Protein AF-A0A536GMB4-F1 (afdb_monomer_lite)

Structure (mmCIF, N/CA/C/O backbone):
data_AF-A0A536GMB4-F1
#
_entry.id   AF-A0A536GMB4-F1
#
loop_
_atom_site.group_PDB
_atom_site.id
_atom_site.type_symbol
_atom_site.label_atom_id
_atom_site.label_alt_id
_atom_site.label_comp_id
_atom_site.label_asym_id
_atom_site.label_entity_id
_atom_site.label_seq_id
_atom_site.pdbx_PDB_ins_code
_atom_site.Cartn_x
_atom_site.Cartn_y
_atom_site.Cartn_z
_atom_site.occupancy
_atom_site.B_iso_or_equiv
_atom_site.auth_seq_id
_atom_site.auth_comp_id
_atom_site.auth_asym_id
_atom_site.auth_atom_id
_atom_site.pdbx_PDB_model_num
ATOM 1 N N . VAL A 1 1 ? -1.049 3.909 14.491 1.00 52.50 1 VAL A N 1
ATOM 2 C CA . VAL A 1 1 ? -1.510 2.726 15.250 1.00 52.50 1 VAL A CA 1
ATOM 3 C C . VAL A 1 1 ? -2.878 3.076 15.783 1.00 52.50 1 VAL A C 1
ATOM 5 O O . VAL A 1 1 ? -3.003 4.164 16.334 1.00 52.50 1 VAL A O 1
ATOM 8 N N . ASP A 1 2 ? -3.900 2.257 15.536 1.00 60.41 2 ASP A N 1
ATOM 9 C CA . ASP A 1 2 ? -5.158 2.445 16.256 1.00 60.41 2 ASP A CA 1
ATOM 10 C C . ASP A 1 2 ? -4.878 2.111 17.727 1.00 60.41 2 ASP A C 1
ATOM 12 O O . ASP A 1 2 ? -4.655 0.958 18.078 1.00 60.41 2 ASP A O 1
ATOM 16 N N . GLU A 1 3 ? -4.775 3.138 18.572 1.00 68.25 3 GLU A N 1
ATOM 17 C CA . GLU A 1 3 ? -4.480 2.985 20.005 1.00 68.25 3 GLU A CA 1
ATOM 18 C C . GLU A 1 3 ? -5.593 2.232 20.753 1.00 68.25 3 GLU A C 1
ATOM 20 O O . GLU A 1 3 ? -5.427 1.888 21.920 1.00 68.25 3 GLU A O 1
ATOM 25 N N . GLN A 1 4 ? -6.739 2.012 20.103 1.00 68.06 4 GLN A N 1
ATOM 26 C CA . GLN A 1 4 ? -7.909 1.358 20.681 1.00 68.06 4 GLN A CA 1
ATOM 27 C C . GLN A 1 4 ? -8.032 -0.104 20.241 1.00 68.06 4 GLN A C 1
ATOM 29 O O . GLN A 1 4 ? -8.700 -0.873 20.927 1.00 68.06 4 GLN A O 1
ATOM 34 N N . ASP A 1 5 ? -7.396 -0.491 19.130 1.00 72.81 5 ASP A N 1
ATOM 35 C CA . ASP A 1 5 ? -7.447 -1.854 18.604 1.00 72.81 5 ASP A CA 1
ATOM 36 C C . ASP A 1 5 ? -6.135 -2.247 17.905 1.00 72.81 5 ASP A C 1
ATOM 38 O O . ASP A 1 5 ? -5.871 -1.910 16.748 1.00 72.81 5 ASP A O 1
ATOM 42 N N . GLU A 1 6 ? -5.312 -3.026 18.609 1.00 75.25 6 GLU A N 1
ATOM 43 C CA . GLU A 1 6 ? -4.023 -3.508 18.107 1.00 75.25 6 GLU A CA 1
ATOM 44 C C . GLU A 1 6 ? -4.139 -4.515 16.952 1.00 75.25 6 GLU A C 1
ATOM 46 O O . GLU A 1 6 ? -3.129 -4.820 16.303 1.00 75.25 6 GLU A O 1
ATOM 51 N N . THR A 1 7 ? -5.337 -5.038 16.686 1.00 80.19 7 THR A N 1
ATOM 52 C CA . THR A 1 7 ? -5.593 -5.996 15.604 1.00 80.19 7 THR A CA 1
ATOM 53 C C . THR A 1 7 ? -5.911 -5.304 14.276 1.00 80.19 7 THR A C 1
ATOM 55 O O . THR A 1 7 ? -5.781 -5.918 13.215 1.00 80.19 7 THR A O 1
ATOM 58 N N . ARG A 1 8 ? -6.238 -4.002 14.304 1.00 87.44 8 ARG A N 1
ATOM 59 C CA . ARG A 1 8 ? -6.553 -3.195 13.116 1.00 87.44 8 ARG A CA 1
ATOM 60 C C . ARG A 1 8 ? -5.304 -2.505 12.587 1.00 87.44 8 ARG A C 1
ATOM 62 O O . ARG A 1 8 ? -4.920 -1.420 13.029 1.00 87.44 8 ARG A O 1
ATOM 69 N N . LYS A 1 9 ? -4.644 -3.155 11.630 1.00 89.19 9 LYS A N 1
ATOM 70 C CA . LYS A 1 9 ? -3.385 -2.681 11.045 1.00 89.19 9 LYS A CA 1
ATOM 71 C C . LYS A 1 9 ? -3.416 -2.827 9.530 1.00 89.19 9 LYS A C 1
ATOM 73 O O . LYS A 1 9 ? -3.586 -3.926 9.022 1.00 89.19 9 LYS A O 1
ATOM 78 N N . ILE A 1 10 ? -3.187 -1.721 8.828 1.00 92.06 10 ILE A N 1
ATOM 79 C CA . ILE A 1 10 ? -2.897 -1.715 7.392 1.00 92.06 10 ILE A CA 1
ATOM 80 C C . ILE A 1 10 ? -1.394 -1.489 7.222 1.00 92.06 10 ILE A C 1
ATOM 82 O O . ILE A 1 10 ? -0.824 -0.572 7.819 1.00 92.06 10 ILE A O 1
ATOM 86 N N . LEU A 1 11 ? -0.751 -2.354 6.445 1.00 92.75 11 LEU A N 1
ATOM 87 C CA . LEU A 1 11 ? 0.652 -2.243 6.069 1.00 92.75 11 LEU A CA 1
ATOM 88 C C . LEU A 1 11 ? 0.756 -1.362 4.830 1.00 92.75 11 LEU A C 1
ATOM 90 O O . LEU A 1 11 ? -0.017 -1.530 3.894 1.00 92.75 11 LEU A O 1
ATOM 94 N N . ILE A 1 12 ? 1.724 -0.449 4.810 1.00 93.81 12 ILE A N 1
ATOM 95 C CA . ILE A 1 12 ? 1.987 0.404 3.649 1.00 93.81 12 ILE A CA 1
ATOM 96 C C . ILE A 1 12 ? 3.424 0.170 3.206 1.00 93.81 12 ILE A C 1
ATOM 98 O O . ILE A 1 12 ? 4.348 0.302 4.011 1.00 93.81 12 ILE A O 1
ATOM 102 N N . GLU A 1 13 ? 3.619 -0.148 1.930 1.00 91.75 13 GLU A N 1
ATOM 103 C CA . GLU A 1 13 ? 4.946 -0.342 1.356 1.00 91.75 13 GLU A CA 1
ATOM 104 C C . GLU A 1 13 ? 5.177 0.589 0.160 1.00 91.75 13 GLU A C 1
ATOM 106 O O . GLU A 1 13 ? 4.442 0.563 -0.825 1.00 91.75 13 GLU A O 1
ATOM 111 N N . LEU A 1 14 ? 6.235 1.404 0.232 1.00 90.94 14 LEU A N 1
ATOM 112 C CA . LEU A 1 14 ? 6.653 2.284 -0.859 1.00 90.94 14 LEU A CA 1
ATOM 113 C C . LEU A 1 14 ? 7.566 1.524 -1.834 1.00 90.94 14 LEU A C 1
ATOM 115 O O . LEU A 1 14 ? 8.646 1.052 -1.473 1.00 90.94 14 LEU A O 1
ATOM 119 N N . VAL A 1 15 ? 7.149 1.423 -3.091 1.00 87.88 15 VAL A N 1
ATOM 120 C CA . VAL A 1 15 ? 7.852 0.745 -4.181 1.00 87.88 15 VAL A CA 1
ATOM 121 C C . VAL A 1 15 ? 8.406 1.786 -5.150 1.00 87.88 15 VAL A C 1
ATOM 123 O O . VAL A 1 15 ? 7.686 2.339 -5.977 1.00 87.88 15 VAL A O 1
ATOM 126 N N . GLY A 1 16 ? 9.712 2.042 -5.058 1.00 81.31 16 GLY A N 1
ATOM 127 C CA . GLY A 1 16 ? 10.411 3.004 -5.919 1.00 81.31 16 GLY A CA 1
ATOM 128 C C . GLY A 1 16 ? 11.622 2.449 -6.673 1.00 81.31 16 GLY A C 1
ATOM 129 O O . GLY A 1 16 ? 12.368 3.233 -7.248 1.00 81.31 16 GLY A O 1
ATOM 130 N N . PHE A 1 17 ? 11.886 1.136 -6.633 1.00 73.19 17 PHE A N 1
ATOM 131 C CA . PHE A 1 17 ? 13.225 0.624 -6.946 1.00 73.19 17 PHE A CA 1
ATOM 132 C C . PHE A 1 17 ? 13.454 0.116 -8.379 1.00 73.19 17 PHE A C 1
ATOM 134 O O . PHE A 1 17 ? 12.639 -0.579 -8.985 1.00 73.19 17 PHE A O 1
ATOM 141 N N . TRP A 1 18 ? 14.667 0.439 -8.831 1.00 68.31 18 TRP A N 1
ATOM 142 C CA . TRP A 1 18 ? 15.294 0.329 -10.144 1.00 68.31 18 TRP A CA 1
ATOM 143 C C . TRP A 1 18 ? 16.070 -0.993 -10.2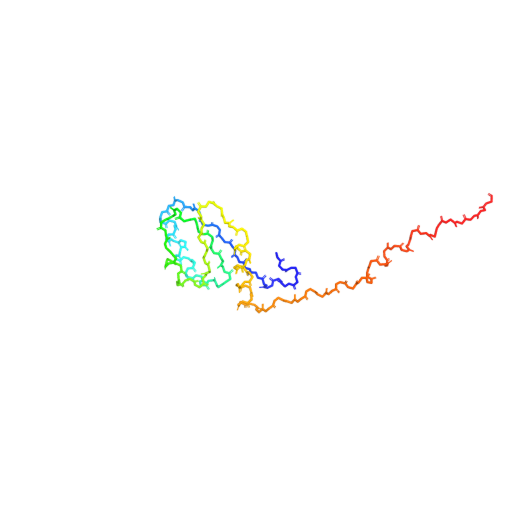92 1.00 68.31 18 TRP A C 1
ATOM 145 O O . TRP A 1 18 ? 17.295 -1.022 -10.349 1.00 68.31 18 TRP A O 1
ATOM 155 N N . HIS A 1 19 ? 15.353 -2.114 -10.394 1.00 78.88 19 HIS A N 1
ATOM 156 C CA . HIS A 1 19 ? 15.803 -3.250 -11.211 1.00 78.88 19 HIS A CA 1
ATOM 157 C C . HIS A 1 19 ? 14.598 -4.140 -11.562 1.00 78.88 19 HIS A C 1
ATOM 159 O O . HIS A 1 19 ? 13.889 -4.569 -10.645 1.00 78.88 19 HIS A O 1
ATOM 165 N N . PRO A 1 20 ? 14.354 -4.466 -12.845 1.00 77.81 20 PRO A N 1
ATOM 166 C CA . PRO A 1 20 ? 13.159 -5.209 -13.262 1.00 77.81 20 PRO A CA 1
ATOM 167 C C . PRO A 1 20 ? 13.040 -6.591 -12.597 1.00 77.81 20 PRO A C 1
ATOM 169 O O . PRO A 1 20 ? 11.948 -7.008 -12.214 1.00 77.81 20 PRO A O 1
ATOM 172 N N . ASP A 1 21 ? 14.159 -7.284 -12.376 1.00 82.81 21 ASP A N 1
ATOM 173 C CA . ASP A 1 21 ? 14.139 -8.607 -11.734 1.00 82.81 21 ASP A CA 1
ATOM 174 C C . ASP A 1 21 ? 13.790 -8.563 -10.241 1.00 82.81 21 ASP A C 1
ATOM 176 O O . ASP A 1 21 ? 13.134 -9.473 -9.734 1.00 82.81 21 ASP A O 1
ATOM 180 N N . TYR A 1 22 ? 14.195 -7.505 -9.530 1.00 84.56 22 TYR A N 1
ATOM 181 C CA . TYR A 1 22 ? 13.829 -7.325 -8.121 1.00 84.56 22 TYR A CA 1
ATOM 182 C C . TYR A 1 22 ? 12.318 -7.151 -7.984 1.00 84.56 22 TYR A C 1
ATOM 184 O O . TYR A 1 22 ? 11.669 -7.762 -7.135 1.00 84.56 22 TYR A O 1
ATOM 192 N N . LEU A 1 23 ? 11.764 -6.338 -8.871 1.00 82.69 23 LEU A N 1
ATOM 193 C CA . LEU A 1 23 ? 10.358 -6.011 -8.900 1.00 82.69 23 LEU A CA 1
ATOM 194 C C . LEU A 1 23 ? 9.484 -7.227 -9.217 1.00 82.69 23 LEU A C 1
ATOM 196 O O . LEU A 1 23 ? 8.510 -7.464 -8.508 1.00 82.69 23 LEU A O 1
ATOM 200 N N . ARG A 1 24 ? 9.881 -8.048 -10.201 1.00 83.31 24 ARG A N 1
ATOM 201 C CA . ARG A 1 24 ? 9.212 -9.325 -10.500 1.00 83.31 24 ARG A CA 1
ATOM 202 C C . ARG A 1 24 ? 9.161 -10.229 -9.266 1.00 83.31 24 ARG A C 1
ATOM 204 O O . ARG A 1 24 ? 8.086 -10.665 -8.869 1.00 83.31 24 ARG A O 1
ATOM 211 N N . ARG A 1 25 ? 10.305 -10.430 -8.603 1.00 88.62 25 ARG A N 1
ATOM 212 C CA . ARG A 1 25 ? 10.391 -11.247 -7.378 1.00 88.62 25 ARG A CA 1
ATOM 213 C C . ARG A 1 25 ? 9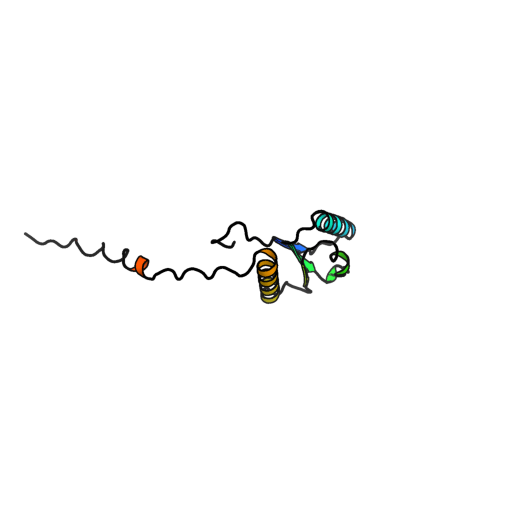.548 -10.681 -6.237 1.00 88.62 25 ARG A C 1
ATOM 215 O O . ARG A 1 25 ? 9.018 -11.435 -5.426 1.00 88.62 25 ARG A O 1
ATOM 222 N N . LYS A 1 26 ? 9.443 -9.355 -6.135 1.00 87.88 26 LYS A N 1
ATOM 223 C CA . LYS A 1 26 ? 8.591 -8.699 -5.139 1.00 87.88 26 LYS A CA 1
ATOM 224 C C . LYS A 1 26 ? 7.112 -8.937 -5.432 1.00 87.88 26 LYS A C 1
ATOM 226 O O . LYS A 1 26 ? 6.394 -9.335 -4.524 1.00 87.88 26 LYS A O 1
ATOM 231 N N . ILE A 1 27 ? 6.685 -8.773 -6.683 1.00 86.31 27 ILE A N 1
ATOM 232 C CA . ILE A 1 27 ? 5.313 -9.063 -7.121 1.00 86.31 27 ILE A CA 1
ATOM 233 C C . ILE A 1 27 ? 4.949 -10.521 -6.820 1.00 86.31 27 ILE A C 1
ATOM 235 O O . ILE A 1 27 ? 3.902 -10.777 -6.235 1.00 86.31 27 ILE A O 1
ATOM 239 N N . GLU A 1 28 ? 5.832 -11.470 -7.138 1.00 88.38 28 GLU A N 1
ATOM 240 C CA . GLU A 1 28 ? 5.633 -12.893 -6.828 1.00 88.38 28 GLU A CA 1
ATOM 241 C C . GLU A 1 28 ? 5.419 -13.131 -5.328 1.00 88.38 28 GLU A C 1
ATOM 243 O O . GLU A 1 28 ? 4.502 -13.852 -4.942 1.00 88.38 28 GLU A O 1
ATOM 248 N N . LYS A 1 29 ? 6.215 -12.484 -4.468 1.00 89.06 29 LYS A N 1
ATOM 249 C CA . LYS A 1 29 ? 6.060 -12.586 -3.009 1.00 89.06 29 LYS A CA 1
ATOM 250 C C . LYS A 1 29 ? 4.754 -11.979 -2.514 1.00 89.06 29 LYS A C 1
ATOM 252 O O . LYS A 1 29 ? 4.104 -12.580 -1.666 1.00 89.06 29 LYS A O 1
ATOM 257 N N . VAL A 1 30 ? 4.373 -10.811 -3.028 1.00 87.88 30 VAL A N 1
ATOM 258 C CA . VAL A 1 30 ? 3.117 -10.147 -2.649 1.00 87.88 30 VAL A CA 1
ATOM 259 C C . VAL A 1 30 ? 1.921 -11.004 -3.069 1.00 87.88 30 VAL A C 1
ATOM 261 O O . VAL A 1 30 ? 1.034 -11.248 -2.253 1.00 87.88 30 VAL A O 1
ATOM 264 N N . ARG A 1 31 ? 1.943 -11.561 -4.287 1.00 87.81 31 ARG A N 1
ATOM 265 C CA . ARG A 1 31 ? 0.923 -12.509 -4.761 1.00 87.81 31 ARG A CA 1
ATOM 266 C C . ARG A 1 31 ? 0.851 -13.760 -3.889 1.00 87.81 31 ARG A C 1
ATOM 268 O O . ARG A 1 31 ? -0.230 -14.130 -3.450 1.00 87.81 31 ARG A O 1
ATOM 275 N N . ALA A 1 32 ? 1.994 -14.376 -3.586 1.00 87.88 32 ALA A N 1
ATOM 276 C CA . ALA A 1 32 ? 2.047 -15.564 -2.737 1.00 87.88 32 ALA A CA 1
ATOM 277 C C . ALA A 1 32 ? 1.566 -15.297 -1.300 1.00 87.88 32 ALA A C 1
ATOM 279 O O . ALA A 1 32 ? 0.986 -16.181 -0.674 1.00 87.88 32 ALA A O 1
ATOM 280 N N . ALA A 1 33 ? 1.791 -14.089 -0.775 1.00 88.12 33 ALA A N 1
ATOM 281 C CA . ALA A 1 33 ? 1.335 -13.700 0.555 1.00 88.12 33 ALA A CA 1
ATOM 282 C C . ALA A 1 33 ? -0.180 -13.437 0.623 1.00 88.12 33 ALA A C 1
ATOM 284 O O . ALA A 1 33 ? -0.749 -13.542 1.708 1.00 88.12 33 ALA A O 1
ATOM 285 N N . ASN A 1 34 ? -0.817 -13.083 -0.504 1.00 86.19 34 ASN A N 1
ATOM 286 C CA . ASN A 1 34 ? -2.244 -12.750 -0.615 1.00 86.19 34 ASN A CA 1
ATOM 287 C C . ASN A 1 34 ? -2.737 -11.835 0.528 1.00 86.19 34 ASN A C 1
ATOM 289 O O . ASN A 1 34 ? -3.742 -12.087 1.206 1.00 86.19 34 ASN A O 1
ATOM 293 N N . CYS A 1 35 ? -1.940 -10.807 0.821 1.00 87.12 35 CYS A N 1
ATOM 294 C CA . CYS A 1 35 ? -2.097 -10.002 2.020 1.00 87.12 35 CYS A CA 1
ATOM 295 C C . CYS A 1 35 ? -3.133 -8.898 1.793 1.00 87.12 35 CYS A C 1
ATOM 297 O O . CYS A 1 35 ? -2.831 -7.840 1.254 1.00 87.12 35 CYS A O 1
ATOM 299 N N . ARG A 1 36 ? -4.366 -9.127 2.250 1.00 88.62 36 ARG A N 1
ATOM 300 C CA . ARG A 1 36 ? -5.475 -8.178 2.035 1.00 88.62 36 ARG A CA 1
ATOM 301 C C . ARG A 1 36 ? -5.321 -6.835 2.755 1.00 88.62 36 ARG A C 1
ATOM 303 O O . ARG A 1 36 ? -5.935 -5.860 2.351 1.00 88.62 36 ARG A O 1
ATOM 310 N N . HIS A 1 37 ? -4.522 -6.784 3.819 1.00 91.38 37 HIS A N 1
ATOM 311 C CA . HIS A 1 37 ? -4.270 -5.576 4.612 1.00 91.38 37 HIS A CA 1
ATOM 312 C C . HIS A 1 37 ? -2.969 -4.863 4.197 1.00 91.38 37 HIS A C 1
ATOM 314 O O . HIS A 1 37 ? -2.351 -4.187 5.019 1.00 91.38 37 HIS A O 1
ATOM 320 N N . LEU A 1 38 ? -2.535 -5.033 2.943 1.00 93.19 38 LEU A N 1
ATOM 321 C CA . LEU A 1 38 ? -1.348 -4.401 2.369 1.00 93.19 38 LEU A CA 1
ATOM 322 C C . LEU A 1 38 ? -1.740 -3.375 1.297 1.0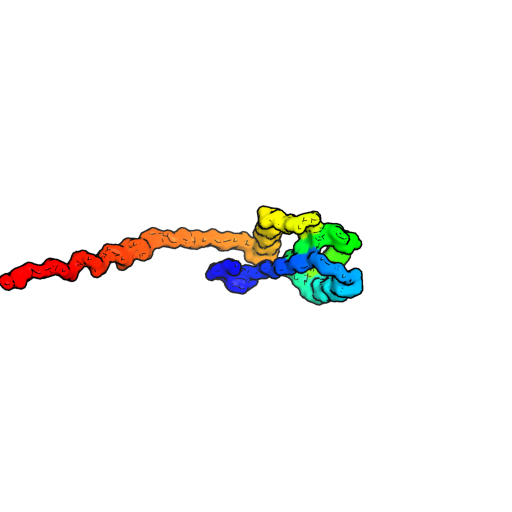0 93.19 38 LEU A C 1
ATOM 324 O O . LEU A 1 38 ? -2.445 -3.704 0.345 1.00 93.19 38 LEU A O 1
ATOM 328 N N . LEU A 1 39 ? -1.237 -2.152 1.456 1.00 94.06 39 LEU A N 1
ATOM 329 C CA . LEU A 1 39 ? -1.306 -1.060 0.492 1.00 94.06 39 LEU A CA 1
ATOM 330 C C . LEU A 1 39 ? 0.077 -0.833 -0.128 1.00 94.06 39 LEU A C 1
ATOM 332 O O . LEU A 1 39 ? 1.051 -0.534 0.570 1.00 94.06 39 LEU A O 1
ATOM 336 N N . LEU A 1 40 ? 0.164 -0.947 -1.448 1.00 92.50 40 LEU A N 1
ATOM 337 C CA . LEU A 1 40 ? 1.380 -0.703 -2.212 1.00 92.50 40 LEU A CA 1
ATOM 338 C C . LEU A 1 40 ? 1.345 0.693 -2.832 1.00 92.50 40 LEU A C 1
ATOM 340 O O . LEU A 1 40 ? 0.456 1.019 -3.610 1.00 92.50 40 LEU A O 1
ATOM 344 N N . LEU A 1 41 ? 2.359 1.503 -2.543 1.00 93.62 41 LEU A N 1
ATOM 345 C CA . LEU A 1 41 ? 2.562 2.794 -3.191 1.00 93.62 41 LEU A CA 1
ATOM 346 C C . LEU A 1 41 ? 3.611 2.623 -4.282 1.00 93.62 41 LEU A C 1
ATOM 348 O O . LEU A 1 41 ? 4.790 2.466 -3.971 1.00 93.62 41 LEU A O 1
ATOM 352 N N . VAL A 1 42 ? 3.213 2.651 -5.549 1.00 90.25 42 VAL A N 1
ATOM 353 C CA . VAL A 1 42 ? 4.092 2.326 -6.679 1.00 90.25 42 VAL A CA 1
ATOM 354 C C . VAL A 1 42 ? 4.460 3.577 -7.465 1.00 90.25 42 VAL A C 1
ATOM 356 O O . VAL A 1 42 ? 3.606 4.324 -7.937 1.00 90.25 42 VAL A O 1
ATOM 359 N N . TYR A 1 43 ? 5.759 3.801 -7.648 1.00 90.12 43 TYR A N 1
ATOM 360 C CA . TYR A 1 43 ? 6.236 4.876 -8.508 1.00 90.12 43 TYR A CA 1
ATOM 361 C C . TYR A 1 43 ? 5.892 4.589 -9.978 1.00 90.12 43 TYR A C 1
ATOM 363 O O . TYR A 1 43 ? 6.341 3.593 -10.550 1.00 90.12 43 TYR A O 1
ATOM 371 N N . GLN A 1 44 ? 5.137 5.483 -10.620 1.00 85.94 44 GLN A N 1
ATOM 372 C CA . GLN A 1 44 ? 4.637 5.297 -11.989 1.00 85.94 44 GLN A CA 1
ATOM 373 C C . GLN A 1 44 ? 5.761 5.222 -13.038 1.00 85.94 44 GLN A C 1
ATOM 375 O O . GLN A 1 44 ? 5.599 4.599 -14.088 1.00 85.94 44 GLN A O 1
ATOM 380 N N . GLY A 1 45 ? 6.942 5.775 -12.743 1.00 83.38 45 GLY A N 1
ATOM 381 C CA . GLY A 1 45 ? 8.109 5.666 -13.623 1.00 83.38 45 GLY A CA 1
ATOM 382 C C . GLY A 1 45 ? 8.657 4.240 -13.791 1.00 83.38 45 GLY A C 1
ATOM 383 O O . GLY A 1 45 ? 9.540 4.033 -14.618 1.00 83.38 45 GLY A O 1
ATOM 384 N N . LEU A 1 46 ? 8.139 3.245 -13.057 1.00 77.88 46 LEU A N 1
ATOM 385 C CA . LEU A 1 46 ? 8.617 1.858 -13.101 1.00 77.88 46 LEU A CA 1
ATOM 386 C C . LEU A 1 46 ? 8.118 1.026 -14.302 1.00 77.88 46 LEU A C 1
ATOM 388 O O . LEU A 1 46 ? 8.488 -0.141 -14.403 1.00 77.88 46 LEU A O 1
ATOM 392 N N . LYS A 1 47 ? 7.333 1.588 -15.236 1.00 75.25 47 LYS A N 1
ATOM 393 C CA . LYS A 1 47 ? 6.747 0.857 -16.389 1.00 75.25 47 LYS A CA 1
ATOM 394 C C . LYS A 1 47 ? 6.027 -0.445 -15.980 1.00 75.25 47 LYS A C 1
ATOM 396 O O . LYS A 1 47 ? 6.141 -1.466 -16.655 1.00 75.25 47 LYS A O 1
ATOM 401 N N . ILE A 1 48 ? 5.296 -0.403 -14.868 1.00 78.69 48 ILE A N 1
ATOM 402 C CA . ILE A 1 48 ? 4.462 -1.506 -14.368 1.00 78.69 48 ILE A CA 1
ATOM 403 C C . ILE A 1 48 ? 3.012 -1.068 -14.440 1.00 78.69 48 ILE A C 1
ATOM 405 O O . ILE A 1 48 ? 2.712 0.085 -14.135 1.00 78.69 48 ILE A O 1
ATOM 409 N N . THR A 1 49 ? 2.131 -1.991 -14.796 1.00 79.00 49 THR A N 1
ATOM 410 C CA . THR A 1 49 ? 0.684 -1.786 -14.772 1.00 79.00 49 THR A CA 1
ATOM 411 C C . THR A 1 49 ? 0.062 -2.349 -13.495 1.00 79.00 49 THR A C 1
ATOM 413 O O . THR A 1 49 ? 0.633 -3.222 -12.838 1.00 79.00 49 THR A O 1
ATOM 416 N N . GLU A 1 50 ? -1.134 -1.868 -13.156 1.00 78.25 50 GLU A N 1
ATOM 417 C CA . GLU A 1 50 ? -1.966 -2.419 -12.074 1.00 78.25 50 GLU A CA 1
ATOM 418 C C . GLU A 1 50 ? -2.194 -3.927 -12.218 1.00 78.25 50 GLU A C 1
ATOM 420 O O . GLU A 1 50 ? -2.161 -4.638 -11.216 1.00 78.25 50 GLU A O 1
ATOM 425 N N . ASP A 1 51 ? -2.288 -4.431 -13.455 1.00 81.56 51 ASP A N 1
ATOM 426 C CA . ASP A 1 51 ? -2.449 -5.860 -13.775 1.00 81.56 51 ASP A CA 1
ATOM 427 C C . ASP A 1 51 ? -1.364 -6.751 -13.157 1.00 81.56 51 ASP A C 1
ATOM 429 O O . ASP A 1 51 ? -1.566 -7.936 -12.881 1.00 81.56 51 ASP A O 1
ATOM 433 N N . ALA A 1 52 ? -0.180 -6.191 -12.898 1.00 78.75 52 ALA A N 1
ATOM 434 C CA . ALA A 1 52 ? 0.879 -6.919 -12.220 1.00 78.75 52 ALA A CA 1
ATOM 435 C C . ALA A 1 52 ? 0.507 -7.276 -10.766 1.00 78.75 52 ALA A C 1
ATOM 437 O O . ALA A 1 52 ? 1.071 -8.217 -10.205 1.00 78.75 52 ALA A O 1
ATOM 438 N N . PHE A 1 53 ? -0.456 -6.590 -10.160 1.00 82.12 53 PHE A N 1
ATOM 439 C CA . PHE A 1 53 ? -0.836 -6.751 -8.760 1.00 82.12 53 PHE A CA 1
ATOM 440 C C . PHE A 1 53 ? -2.264 -7.271 -8.557 1.00 82.12 53 PHE A C 1
ATOM 442 O O . PHE A 1 53 ? -2.596 -7.630 -7.428 1.00 82.12 53 PHE A O 1
ATOM 449 N N . SER A 1 54 ? -3.078 -7.396 -9.608 1.00 78.00 54 SER A N 1
ATOM 450 C CA . SER A 1 54 ? -4.495 -7.792 -9.514 1.00 78.00 54 SER A CA 1
ATOM 451 C C . SER A 1 54 ? -4.735 -9.108 -8.765 1.00 78.00 54 SER A C 1
ATOM 453 O O . SER A 1 54 ? -5.688 -9.215 -7.999 1.00 78.00 54 SER A O 1
ATOM 455 N N . ASP A 1 55 ? -3.832 -10.083 -8.900 1.00 79.69 55 ASP A N 1
ATOM 456 C CA . ASP A 1 55 ? -3.959 -11.397 -8.247 1.00 79.69 55 ASP A CA 1
ATOM 457 C C . ASP A 1 55 ? -3.474 -11.424 -6.786 1.00 79.69 55 ASP A C 1
ATOM 459 O O . ASP A 1 55 ? -3.499 -12.466 -6.136 1.00 79.69 55 ASP A O 1
ATOM 463 N N . SER A 1 56 ? -2.966 -10.306 -6.259 1.00 79.38 56 SER A N 1
ATOM 464 C CA . SER A 1 56 ? -2.322 -10.271 -4.938 1.00 79.38 56 SER A CA 1
ATOM 465 C C . SER A 1 56 ? -3.258 -9.975 -3.769 1.00 79.38 56 SER A C 1
ATOM 467 O O . SER A 1 56 ? -2.826 -10.017 -2.614 1.00 79.38 56 SER A O 1
ATOM 469 N N . GLY A 1 57 ? -4.511 -9.606 -4.054 1.00 79.62 57 GLY A N 1
ATOM 470 C CA . GLY A 1 57 ? -5.468 -9.155 -3.041 1.00 79.62 57 GLY A CA 1
ATOM 471 C C . GLY A 1 57 ? -5.055 -7.874 -2.300 1.00 79.62 57 GLY A C 1
ATOM 472 O O . GLY A 1 57 ? -5.751 -7.483 -1.364 1.00 79.62 57 GLY A O 1
ATOM 473 N N . SER A 1 58 ? -3.941 -7.248 -2.697 1.00 86.56 58 SER A N 1
ATOM 474 C CA . SER A 1 58 ? -3.400 -6.012 -2.128 1.00 86.56 58 SER A CA 1
ATOM 475 C C . SER A 1 58 ? -3.914 -4.809 -2.914 1.00 86.56 58 SER A C 1
ATOM 477 O O . SER A 1 58 ? -4.140 -4.901 -4.120 1.00 86.56 58 SER A O 1
ATOM 479 N N . GLU A 1 59 ? -4.079 -3.680 -2.235 1.00 90.56 59 GLU A N 1
ATOM 480 C CA . GLU A 1 59 ? -4.487 -2.421 -2.861 1.00 90.56 59 GLU A CA 1
ATOM 481 C C . GLU A 1 59 ? -3.245 -1.698 -3.405 1.00 90.56 59 GLU A C 1
ATOM 483 O O . GLU A 1 59 ? -2.164 -1.794 -2.812 1.00 90.56 59 GLU A O 1
ATOM 488 N N . VAL A 1 60 ? -3.367 -0.977 -4.521 1.00 91.19 6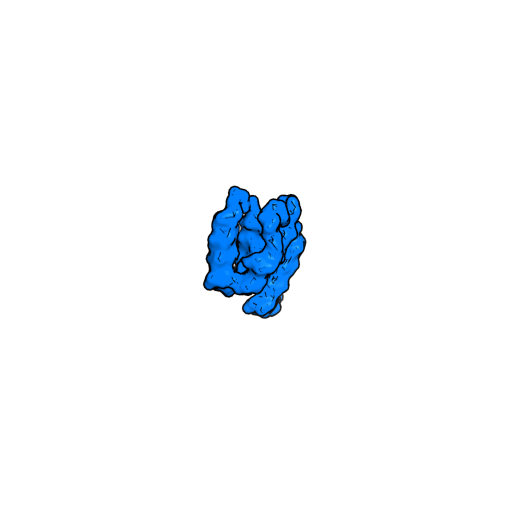0 VAL A N 1
ATOM 489 C CA . VAL A 1 60 ? -2.228 -0.300 -5.159 1.00 91.19 60 VAL A CA 1
ATOM 490 C C . VAL A 1 60 ? -2.587 1.135 -5.511 1.00 91.19 60 VAL A C 1
ATOM 492 O O . VAL A 1 60 ? -3.615 1.382 -6.124 1.00 91.19 60 VAL A O 1
ATOM 495 N N . ILE A 1 61 ? -1.705 2.071 -5.164 1.00 92.06 61 ILE A N 1
ATOM 496 C CA . ILE A 1 61 ? -1.784 3.476 -5.568 1.00 92.06 61 ILE A CA 1
ATOM 497 C C . ILE A 1 61 ? -0.525 3.819 -6.358 1.00 92.06 61 ILE A C 1
ATOM 499 O O . ILE A 1 61 ? 0.598 3.651 -5.868 1.00 92.06 61 ILE A O 1
ATOM 503 N N . PHE A 1 62 ? -0.705 4.345 -7.566 1.00 90.94 62 PHE A N 1
ATOM 504 C CA . PHE A 1 62 ? 0.392 4.819 -8.402 1.00 90.94 62 PHE A CA 1
ATOM 505 C C . PHE A 1 62 ? 0.653 6.306 -8.178 1.00 90.94 62 PHE A C 1
ATOM 507 O O . PHE A 1 62 ? -0.267 7.115 -8.152 1.00 90.94 62 PHE A O 1
ATOM 514 N N . PHE A 1 63 ? 1.924 6.694 -8.057 1.00 91.06 63 PHE A N 1
ATOM 515 C CA . PHE A 1 63 ? 2.302 8.098 -7.880 1.00 91.06 63 PHE A CA 1
ATOM 516 C C . PHE A 1 63 ? 3.451 8.519 -8.802 1.00 91.06 63 PHE A C 1
ATOM 518 O O . PHE A 1 63 ? 4.377 7.755 -9.074 1.00 91.06 63 PHE A O 1
ATOM 525 N N . GLN A 1 64 ? 3.417 9.776 -9.259 1.00 88.06 64 GLN A N 1
ATOM 526 C CA . GLN A 1 64 ? 4.404 10.329 -10.203 1.00 88.06 64 GLN A CA 1
ATOM 527 C C . GLN A 1 64 ? 5.578 11.065 -9.556 1.00 88.06 64 GLN A C 1
ATOM 529 O O . GLN A 1 64 ? 6.635 11.180 -10.165 1.00 88.06 64 GLN A O 1
ATOM 534 N N . GLN A 1 65 ? 5.405 11.620 -8.357 1.00 86.44 65 GLN A N 1
ATOM 535 C CA . GLN A 1 65 ? 6.470 12.345 -7.652 1.00 86.44 65 GLN A CA 1
ATOM 536 C C . GLN A 1 65 ? 6.489 11.969 -6.178 1.00 86.44 65 GLN A C 1
ATOM 538 O O . GLN A 1 65 ? 7.464 11.412 -5.683 1.00 86.44 65 GLN A O 1
ATOM 543 N N . LYS A 1 66 ? 5.387 12.245 -5.480 1.00 89.56 66 LYS A N 1
ATOM 544 C CA . LYS A 1 66 ? 5.178 11.873 -4.084 1.00 89.56 66 LYS A CA 1
ATOM 545 C C . LYS A 1 66 ? 3.763 11.320 -3.925 1.00 89.56 66 LYS A C 1
ATOM 547 O O . LYS A 1 66 ? 2.866 11.839 -4.591 1.00 89.56 66 LYS A O 1
ATOM 552 N N . PRO A 1 67 ? 3.554 10.319 -3.057 1.00 90.44 67 PRO A N 1
ATOM 553 C CA . PRO A 1 67 ? 2.213 9.896 -2.684 1.00 90.44 67 PRO A CA 1
ATOM 554 C C . PRO A 1 67 ? 1.440 11.068 -2.077 1.00 90.44 67 PRO A C 1
ATOM 556 O O . PRO A 1 67 ? 1.963 11.788 -1.218 1.00 90.44 67 PRO A O 1
ATOM 559 N N . VAL A 1 68 ? 0.199 11.267 -2.516 1.00 92.75 68 VAL A N 1
ATOM 560 C CA . VAL A 1 68 ? -0.680 12.285 -1.943 1.00 92.75 68 VAL A CA 1
ATOM 561 C C . VAL A 1 68 ? -1.252 11.728 -0.648 1.00 92.75 68 VAL A C 1
ATOM 563 O O . VAL A 1 68 ? -2.036 10.788 -0.665 1.00 92.75 68 VAL A O 1
ATOM 566 N N . LEU A 1 69 ? -0.873 12.310 0.494 1.00 91.94 69 LEU A N 1
ATOM 567 C CA . LEU A 1 69 ? -1.280 11.786 1.804 1.00 91.94 69 LEU A CA 1
ATOM 568 C C . LEU A 1 69 ? -2.800 11.638 1.931 1.00 91.94 69 LEU A C 1
ATOM 570 O O . LEU A 1 69 ? -3.260 10.664 2.506 1.00 91.94 69 LEU A O 1
ATOM 574 N N . LYS A 1 70 ? -3.570 12.582 1.381 1.00 92.81 70 LYS A N 1
ATOM 575 C CA . LYS A 1 70 ? -5.034 12.523 1.397 1.00 92.81 70 LYS A CA 1
ATOM 576 C C . LYS A 1 70 ? -5.561 11.236 0.747 1.00 92.81 70 LYS A C 1
ATOM 578 O O . LYS A 1 70 ? -6.329 10.527 1.377 1.00 92.81 70 LYS A O 1
ATOM 583 N N . GLU A 1 71 ? -5.091 10.925 -0.455 1.00 93.06 71 GLU A N 1
ATOM 584 C CA . GLU A 1 71 ? -5.480 9.733 -1.220 1.00 93.06 71 GLU A CA 1
ATOM 585 C C . GLU A 1 71 ? -5.059 8.442 -0.505 1.00 93.06 71 GLU A C 1
ATOM 587 O O . GLU A 1 71 ? -5.832 7.494 -0.392 1.00 93.06 71 GLU A O 1
ATOM 592 N N . VAL A 1 72 ? -3.849 8.437 0.065 1.00 93.75 72 VAL A N 1
ATOM 593 C CA . VAL A 1 72 ? -3.364 7.315 0.879 1.00 93.75 72 VAL A CA 1
ATOM 594 C C . VAL A 1 72 ? -4.260 7.100 2.097 1.00 93.75 72 VAL A C 1
ATOM 596 O O . VAL A 1 72 ? -4.609 5.965 2.401 1.00 93.75 72 VAL A O 1
ATOM 599 N N . MET A 1 73 ? -4.638 8.171 2.796 1.00 93.38 73 MET A N 1
ATOM 600 C CA . MET A 1 73 ? -5.489 8.081 3.981 1.00 93.38 73 MET A CA 1
ATOM 601 C C . MET A 1 73 ? -6.904 7.615 3.639 1.00 93.38 73 MET A C 1
ATOM 603 O O . MET A 1 73 ? -7.403 6.730 4.324 1.00 93.38 73 MET A O 1
ATOM 607 N N . GLU A 1 74 ? -7.514 8.155 2.581 1.00 93.62 74 GLU A N 1
ATOM 608 C CA . GLU A 1 74 ? -8.833 7.721 2.096 1.00 93.62 74 GLU A CA 1
ATOM 609 C C . GLU A 1 74 ? -8.819 6.219 1.776 1.00 93.62 74 GLU A C 1
ATOM 611 O O . GLU A 1 74 ? -9.624 5.462 2.313 1.00 93.62 74 GLU A O 1
ATOM 616 N N . THR A 1 75 ? -7.810 5.758 1.035 1.00 93.69 75 THR A N 1
ATOM 617 C CA . THR A 1 75 ? -7.660 4.335 0.694 1.00 93.69 75 THR A CA 1
ATOM 618 C C . THR A 1 75 ? -7.470 3.460 1.936 1.00 93.69 75 THR A C 1
ATOM 620 O O . THR A 1 75 ? -8.076 2.400 2.068 1.00 93.69 75 THR A O 1
ATOM 623 N N . VAL A 1 76 ? -6.646 3.896 2.895 1.00 92.75 76 VAL A N 1
ATOM 624 C CA . VAL A 1 76 ? -6.440 3.165 4.157 1.00 92.75 76 VAL A CA 1
ATOM 625 C C . VAL A 1 76 ? -7.735 3.065 4.963 1.00 92.75 76 VAL A C 1
ATOM 627 O O . VAL A 1 76 ? -7.991 2.021 5.566 1.00 92.75 76 VAL A O 1
ATOM 630 N N . GLU A 1 77 ? -8.540 4.126 5.001 1.00 90.69 77 GLU A N 1
ATOM 631 C CA . GLU A 1 77 ? -9.830 4.134 5.693 1.00 90.69 77 GLU A CA 1
ATOM 632 C C . GLU A 1 77 ? -10.821 3.166 5.036 1.00 90.69 77 GLU A C 1
ATOM 634 O O . GLU A 1 77 ? -11.399 2.332 5.738 1.00 90.69 77 GLU A O 1
ATOM 639 N N . GLU A 1 78 ? -10.934 3.188 3.707 1.00 91.75 78 GLU A N 1
ATOM 640 C CA . GLU A 1 78 ? -11.769 2.255 2.939 1.00 91.75 78 GLU A CA 1
ATOM 641 C C . GLU A 1 78 ? -11.333 0.795 3.139 1.00 91.75 78 GLU A C 1
ATOM 643 O O . GLU A 1 78 ? -12.154 -0.087 3.417 1.00 91.75 78 GLU A O 1
ATOM 648 N N . MET A 1 79 ? -10.024 0.525 3.081 1.00 92.38 79 MET A N 1
ATOM 649 C CA . MET A 1 79 ? -9.464 -0.796 3.373 1.00 92.38 79 MET A CA 1
ATOM 650 C C . MET A 1 79 ? -9.791 -1.243 4.800 1.00 92.38 79 MET A C 1
ATOM 652 O O . MET A 1 79 ? -10.181 -2.391 5.026 1.00 92.38 79 MET A O 1
ATOM 656 N N . ALA A 1 80 ? -9.632 -0.352 5.780 1.00 90.50 80 ALA A N 1
ATOM 657 C CA . ALA A 1 80 ? -9.884 -0.668 7.178 1.00 90.50 80 ALA A CA 1
ATOM 658 C C . ALA A 1 80 ? -11.369 -0.947 7.450 1.00 90.50 80 ALA A C 1
ATOM 660 O O . ALA A 1 80 ? -11.682 -1.834 8.252 1.00 90.50 80 ALA A O 1
ATOM 661 N N . GLU A 1 81 ? -12.273 -0.228 6.782 1.00 90.25 81 GLU A N 1
ATOM 662 C CA . GLU A 1 81 ? -13.711 -0.476 6.851 1.00 90.25 81 GLU A CA 1
ATOM 663 C C . GLU A 1 81 ? -14.081 -1.815 6.207 1.00 90.25 81 GLU A C 1
ATOM 665 O O . GLU A 1 81 ? -14.783 -2.623 6.816 1.00 90.25 81 GLU A O 1
ATOM 670 N N . ARG A 1 82 ? -13.526 -2.115 5.028 1.00 91.06 82 ARG A N 1
ATOM 671 C CA . ARG A 1 82 ? -13.754 -3.378 4.314 1.00 91.06 82 ARG A CA 1
ATOM 672 C C . ARG A 1 82 ? -13.257 -4.605 5.081 1.00 91.06 82 ARG A C 1
ATOM 674 O O . ARG A 1 82 ? -13.902 -5.651 5.047 1.00 91.06 82 ARG A O 1
ATOM 681 N N . LEU A 1 83 ? -12.104 -4.506 5.742 1.00 90.44 83 LEU A N 1
ATOM 682 C CA . LEU A 1 83 ? -11.459 -5.648 6.402 1.00 90.44 83 LEU A CA 1
ATOM 683 C C . LEU A 1 83 ? -11.895 -5.846 7.850 1.00 90.44 83 LEU A C 1
ATOM 685 O O . LEU A 1 83 ? -11.958 -6.982 8.315 1.00 90.44 83 LEU A O 1
ATOM 689 N N . TYR A 1 84 ? -12.167 -4.755 8.563 1.00 89.38 84 TYR A N 1
ATOM 690 C CA . TYR A 1 84 ? -12.395 -4.787 10.006 1.00 89.38 84 TYR A CA 1
ATOM 691 C C . TYR A 1 84 ? -13.721 -4.135 10.430 1.00 89.38 84 TYR A C 1
ATOM 693 O O . TYR A 1 84 ? -14.014 -4.087 11.622 1.00 89.38 84 TYR A O 1
ATOM 701 N N . GLY A 1 85 ? -14.519 -3.622 9.491 1.00 86.50 85 GLY A N 1
ATOM 702 C CA . GLY A 1 85 ? -15.794 -2.962 9.769 1.00 86.50 85 GLY A CA 1
ATOM 703 C C . GLY A 1 85 ? -15.668 -1.483 10.166 1.00 86.50 85 GLY A C 1
ATOM 704 O O . GLY A 1 85 ? -14.577 -0.908 10.163 1.00 86.50 85 GLY A O 1
ATOM 705 N N . PRO A 1 86 ? -16.780 -0.821 10.516 1.00 84.06 86 PRO A N 1
ATOM 706 C CA . PRO A 1 86 ? -16.784 0.604 10.826 1.00 84.06 86 PRO A CA 1
ATOM 707 C C . PRO A 1 86 ? -15.928 0.916 12.056 1.00 84.06 86 PRO A C 1
ATOM 709 O O . PRO A 1 86 ? -15.892 0.164 13.033 1.00 84.06 86 PRO A O 1
ATOM 712 N N . ARG A 1 87 ? -15.234 2.059 12.032 1.00 74.88 87 ARG A N 1
ATOM 713 C CA . ARG A 1 87 ? -14.395 2.477 13.159 1.00 74.88 87 ARG A CA 1
ATOM 714 C C . ARG A 1 87 ? -15.244 2.715 14.417 1.00 74.88 87 ARG A C 1
ATOM 716 O O . ARG A 1 87 ? -16.188 3.511 14.355 1.00 74.88 87 ARG A O 1
ATOM 723 N N . PRO A 1 88 ? -14.899 2.110 15.572 1.00 69.94 88 PRO A N 1
ATOM 724 C CA . PRO A 1 88 ? -15.544 2.443 16.833 1.00 69.94 88 PRO A CA 1
ATOM 725 C C . PRO A 1 88 ? -15.398 3.943 17.094 1.00 69.94 88 PRO A C 1
ATOM 727 O O . PRO A 1 88 ? -14.294 4.492 17.041 1.00 69.94 88 PRO A O 1
ATOM 730 N N . LYS A 1 89 ? -16.512 4.638 17.349 1.00 64.19 89 LYS A N 1
ATOM 731 C CA . LYS A 1 89 ? -16.446 6.053 17.728 1.00 64.19 89 LYS A CA 1
ATOM 732 C C . LYS A 1 89 ? -15.642 6.155 19.024 1.00 64.19 89 LYS A C 1
ATOM 734 O O . LYS A 1 89 ? -15.981 5.443 19.972 1.00 64.19 89 LYS A O 1
ATOM 739 N N . PRO A 1 90 ? -14.637 7.046 19.111 1.00 62.53 90 PRO A N 1
ATOM 740 C CA . PRO A 1 90 ? -13.914 7.234 20.356 1.00 62.53 90 PRO A CA 1
ATOM 741 C C . PRO A 1 90 ? -14.932 7.593 21.436 1.00 62.53 90 PRO A C 1
ATOM 743 O O . PRO A 1 90 ? -15.679 8.570 21.298 1.00 62.53 90 PRO A O 1
ATOM 746 N N . ALA A 1 91 ? -14.996 6.778 22.493 1.00 60.34 91 ALA A N 1
ATOM 747 C CA . ALA A 1 91 ? -15.836 7.075 23.640 1.00 60.34 91 ALA A CA 1
ATOM 748 C C . ALA A 1 91 ? -15.464 8.484 24.109 1.00 60.34 91 ALA A C 1
ATOM 750 O O . ALA A 1 91 ? -14.291 8.765 24.375 1.00 60.34 91 ALA A O 1
ATOM 751 N N . LYS A 1 92 ? -16.441 9.402 24.136 1.00 55.81 92 LYS A N 1
ATOM 752 C CA . LYS A 1 92 ? -16.215 10.780 24.584 1.00 55.81 92 LYS A CA 1
ATOM 753 C C . LYS A 1 92 ? -15.509 10.695 25.934 1.00 55.81 92 LYS A C 1
ATOM 755 O O . LYS A 1 92 ? -16.126 10.246 26.898 1.00 55.81 92 LYS A O 1
ATOM 760 N N . ARG A 1 93 ? -14.231 11.098 26.015 1.00 56.00 93 ARG A N 1
ATOM 761 C CA . ARG A 1 93 ? -13.524 11.213 27.299 1.00 56.00 93 ARG A CA 1
ATOM 762 C C . ARG A 1 93 ? -14.384 12.117 28.165 1.00 56.00 93 ARG A C 1
ATOM 764 O O . ARG A 1 93 ? -14.479 13.317 27.898 1.00 56.00 93 ARG A O 1
ATOM 771 N N . SER A 1 94 ? -15.071 11.538 29.147 1.00 55.22 94 SER A N 1
ATOM 772 C CA . SER A 1 94 ? -15.918 12.317 30.030 1.00 55.22 94 SER A CA 1
ATOM 773 C C . SER A 1 94 ? -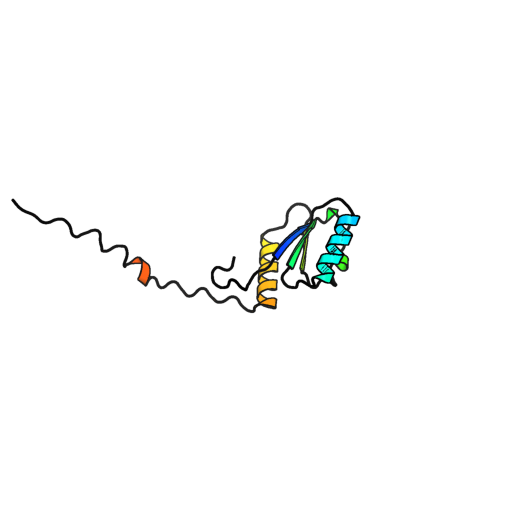15.017 13.355 30.695 1.00 55.22 94 SER A C 1
ATOM 775 O O . SER A 1 94 ? -13.942 13.064 31.229 1.00 55.22 94 SER A O 1
ATOM 777 N N . ARG A 1 95 ? -15.434 14.617 30.607 1.00 54.28 95 ARG A N 1
ATOM 778 C CA . ARG A 1 95 ? -14.713 15.786 31.132 1.00 54.28 95 ARG A CA 1
ATOM 779 C C . ARG A 1 95 ? -14.473 15.693 32.654 1.00 54.28 95 ARG A C 1
ATOM 781 O O . ARG A 1 95 ? -13.729 16.500 33.203 1.00 54.28 95 ARG A O 1
ATOM 788 N N . ALA A 1 96 ? -15.047 14.680 33.308 1.00 53.66 96 ALA A N 1
ATOM 789 C CA . ALA A 1 96 ? -14.945 14.371 34.727 1.00 53.66 96 ALA A CA 1
ATOM 790 C C . ALA A 1 96 ? -13.503 14.150 35.220 1.00 53.66 96 ALA A C 1
ATOM 792 O O . ALA A 1 96 ? -13.195 14.526 36.346 1.00 53.66 96 ALA A O 1
ATOM 793 N N . LYS A 1 97 ? -12.576 13.641 34.390 1.00 49.41 97 LYS A N 1
ATOM 794 C CA . LYS A 1 97 ? -11.197 13.371 34.853 1.00 49.41 97 LYS A CA 1
ATOM 795 C C . LYS A 1 97 ? -10.272 14.604 34.883 1.00 49.41 97 LYS A C 1
ATOM 797 O O . LYS A 1 97 ? -9.172 14.508 35.409 1.00 49.41 97 LYS A O 1
ATOM 802 N N . ARG A 1 98 ? -10.688 15.772 34.360 1.00 50.06 98 ARG A N 1
ATOM 803 C CA . ARG A 1 98 ? -9.861 17.005 34.404 1.00 50.06 98 ARG A CA 1
ATOM 804 C C . ARG A 1 98 ? -10.036 17.832 35.683 1.00 50.06 98 ARG A C 1
ATOM 806 O O . ARG A 1 98 ? -9.187 18.672 35.942 1.00 50.06 98 ARG A O 1
ATOM 813 N N . ARG A 1 99 ? -11.095 17.613 36.475 1.00 52.09 99 ARG A N 1
ATOM 814 C CA . ARG A 1 99 ? -11.318 18.360 37.730 1.00 52.09 99 ARG A CA 1
ATOM 815 C C . ARG A 1 99 ? -10.579 17.770 38.934 1.00 52.09 99 ARG A C 1
ATOM 817 O O . ARG A 1 99 ? -10.090 18.526 39.756 1.00 52.09 99 ARG A O 1
ATOM 824 N N . ALA A 1 100 ? -10.375 16.454 38.972 1.00 53.06 100 ALA A N 1
ATOM 825 C CA . ALA A 1 100 ? -9.704 15.793 40.097 1.00 53.06 100 ALA A CA 1
ATOM 826 C C . ALA A 1 100 ? -8.194 16.103 40.229 1.00 53.06 100 ALA A C 1
ATOM 828 O O . ALA A 1 100 ? -7.602 15.776 41.247 1.00 53.06 100 ALA A O 1
ATOM 829 N N . ALA A 1 101 ? -7.565 16.726 39.225 1.00 53.22 101 ALA A N 1
ATOM 830 C CA . ALA A 1 101 ? -6.145 17.097 39.267 1.00 53.22 101 ALA A CA 1
ATOM 831 C C . ALA A 1 101 ? -5.896 18.565 39.675 1.00 53.22 101 ALA A C 1
ATOM 833 O O . ALA A 1 101 ? -4.746 18.987 39.719 1.00 53.22 101 ALA A O 1
ATOM 834 N N . GLY A 1 102 ? -6.952 19.355 39.921 1.00 50.38 102 GLY A N 1
ATOM 835 C CA . GLY A 1 102 ? -6.843 20.792 40.212 1.00 50.38 102 GLY A CA 1
ATOM 836 C C . GLY A 1 102 ? -7.053 21.192 41.676 1.00 50.38 102 GLY A C 1
ATOM 837 O O . GLY A 1 102 ? -6.840 22.353 42.003 1.00 50.38 102 GLY A O 1
ATOM 838 N N . GLU A 1 103 ? -7.464 20.273 42.554 1.00 51.00 103 GLU A N 1
ATOM 839 C CA . GLU A 1 103 ? -7.955 20.606 43.906 1.00 51.00 103 GLU A CA 1
ATOM 840 C C . GLU A 1 103 ? -7.015 20.206 45.060 1.00 51.00 103 GLU A C 1
ATOM 842 O O . GLU A 1 103 ? -7.408 20.268 46.218 1.00 51.00 103 GLU A O 1
ATOM 847 N N . THR A 1 104 ? -5.754 19.845 44.790 1.00 49.81 104 THR A N 1
ATOM 848 C CA . THR A 1 104 ? -4.771 19.489 45.842 1.00 49.81 104 THR A CA 1
ATOM 849 C C . THR A 1 104 ? -3.689 20.541 46.112 1.00 49.81 104 THR A C 1
ATOM 851 O O . THR A 1 104 ? -2.780 20.273 46.890 1.00 49.81 104 THR A O 1
ATOM 854 N N . SER A 1 105 ? -3.757 21.746 45.529 1.00 52.59 105 SER A N 1
ATOM 855 C CA . SER A 1 105 ? -2.703 22.774 45.700 1.00 52.59 105 SER A CA 1
ATOM 856 C C . SER A 1 105 ? -3.095 24.009 46.525 1.00 52.59 105 SER A C 1
ATOM 858 O O . SER A 1 105 ? -2.322 24.960 46.577 1.00 52.59 105 SER A O 1
ATOM 860 N N . GLN A 1 106 ? -4.240 24.016 47.211 1.00 52.31 106 GLN A N 1
ATOM 861 C CA . GLN A 1 106 ? -4.631 25.122 48.101 1.00 52.31 106 GLN A CA 1
ATOM 862 C C . GLN A 1 106 ? -5.101 24.614 49.469 1.00 52.31 106 GLN A C 1
ATOM 864 O O . GLN A 1 106 ? -6.264 24.739 49.825 1.00 52.31 106 GLN A O 1
ATOM 869 N N . ALA A 1 107 ? -4.193 24.027 50.249 1.00 51.91 107 ALA A N 1
ATOM 870 C CA . ALA A 1 107 ? -4.398 23.825 51.686 1.00 51.91 107 ALA A CA 1
ATOM 871 C C . ALA A 1 107 ? -3.050 23.680 52.409 1.00 51.91 107 ALA A C 1
ATOM 873 O O . ALA A 1 107 ? -2.717 22.628 52.943 1.00 51.91 107 ALA A O 1
ATOM 874 N N . SER A 1 108 ? -2.224 24.726 52.382 1.00 51.47 108 SER A N 1
ATOM 875 C CA . SER A 1 108 ? -1.071 24.869 53.287 1.00 51.47 108 SER A CA 1
ATOM 876 C C . SER A 1 108 ? -0.763 26.350 53.499 1.00 51.47 108 SER A C 1
ATOM 878 O O . SER A 1 108 ? 0.314 26.841 53.187 1.00 51.47 108 SER A O 1
ATOM 880 N N . GLN A 1 109 ? -1.756 27.078 53.999 1.00 54.56 109 GLN A N 1
ATOM 881 C CA . GLN A 1 109 ? -1.542 28.301 54.761 1.00 54.56 109 GLN A CA 1
ATOM 882 C C . GLN A 1 109 ? -2.308 28.104 56.061 1.00 54.56 109 GLN A C 1
ATOM 884 O O . GLN A 1 109 ? -3.537 28.148 56.078 1.00 54.56 109 GLN A O 1
ATOM 889 N N . GLN A 1 110 ? -1.570 27.802 57.125 1.00 49.53 110 GLN A N 1
ATOM 890 C CA . GLN A 1 110 ? -2.056 27.946 58.488 1.00 49.53 110 GLN A CA 1
ATOM 891 C C . GLN A 1 110 ? -1.229 29.017 59.214 1.00 49.53 110 GLN A C 1
ATOM 893 O O . GLN A 1 110 ? -0.067 29.217 58.852 1.00 49.53 110 GLN A O 1
ATOM 898 N N . PRO A 1 111 ? -1.845 29.733 60.172 1.00 62.88 111 PRO A N 1
ATOM 899 C CA . PRO A 1 111 ? -1.326 30.962 60.767 1.00 62.88 111 PRO A CA 1
ATOM 900 C C . PRO A 1 111 ? -0.743 30.748 62.182 1.00 62.88 111 PRO A C 1
ATOM 902 O O . PRO A 1 111 ? -1.017 29.726 62.805 1.00 62.88 111 PRO A O 1
ATOM 905 N N . GLY A 1 112 ? -0.045 31.766 62.705 1.00 45.41 112 GLY A N 1
ATOM 906 C CA . GLY A 1 112 ? 0.383 31.892 64.116 1.00 45.41 112 GLY A CA 1
ATOM 907 C C . GLY A 1 112 ? 1.807 31.381 64.369 1.00 45.41 112 GLY A C 1
ATOM 908 O O . GLY A 1 112 ? 2.203 30.381 63.783 1.00 45.41 112 GLY A O 1
ATOM 909 N N . GLU A 1 113 ? 2.661 32.015 65.170 1.00 40.53 113 GLU A N 1
ATOM 910 C CA . GLU A 1 113 ? 2.571 33.160 66.097 1.00 40.53 113 GLU A CA 1
ATOM 911 C C . GLU A 1 113 ? 3.906 33.925 66.086 1.00 40.53 113 GLU A C 1
ATOM 913 O O . GLU A 1 113 ? 4.944 33.293 65.772 1.00 40.53 113 GLU A O 1
#

Sequence (113 aa):
VDEQDETRKILIELVGFWHPDYLRRKIEKVRAANCRHLLLLVYQGLKITEDAFSDSGSEVIFFQQKPVLKEVMETVEEMAERLYGPRPKPAKRSRAKRRAAGETSQASQQPGE

Radius of gyration: 24.32 Å; chains: 1; bounding box: 33×49×82 Å

Foldseek 3Di:
DPPVDPVQDAAEDEADDPDPVVVLVVLVVLLVVLDLSYEYEHEPVPPDDPVSNPNNNYHYDYDPPDDDVVVVVVVNQVSSCVPPNDDDDPDPPPPVVVVVVPPPPPDPDDDDD

pLDDT: mean 78.24, std 15.28, range [40.53, 94.06]

Secondary structure (DSSP, 8-state):
--TT-TT---EEEEE----HHHHHHHHHHHHHHT-TTEEEEEEGGG---GGGTGGG--EEEEESSS--HHHHHHHHHHHHHHHH-SPPPPP---GGGGTTTSSSSS-------

=== Feature glossary ===
The record interleaves many kinds of information about one protein. Here is each kind framed as the question it answers.

Q: What does the local fold look like, residue by residue?
A: The Foldseek 3Di string encodes local tertiary geometry as a 20-letter alphabet — one character per residue — derived from the relative positions of nearby Cα atoms. Unlike the amino-acid sequence, 3Di is a direct function of the 3D structure, so two proteins with the same fold have similar 3Di strings even at low sequence identity.

Q: Which residues are in helices, strands, or loops?
A: The SS8 string is DSSP's per-residue secondary-structure call. α-helix (H) means an i→i+4 H-bond ladder; β-strand (E) means the residue participates in a β-sheet; 3₁₀ (G) and π (I) are tighter and wider helices; T/S are turns/bends; '-' is loop.

Q: How big and how compact is the whole molecule?
A: Radius of gyration (Rg) is the root-mean-square distance of Cα atoms from their centroid — a single number for overall size and compactness. A globular domain of N 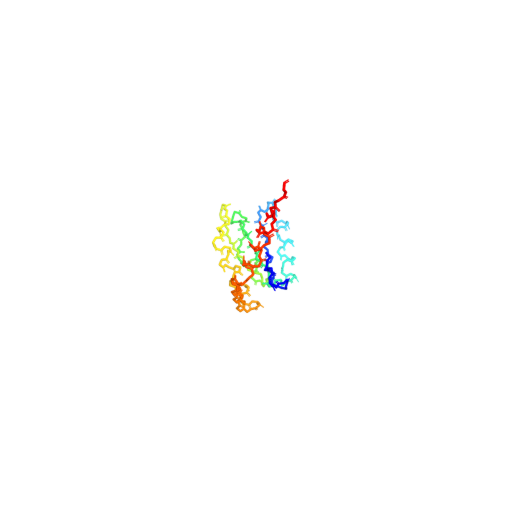residues has Rg ≈ 2.2·N^0.38 Å; an extended or disordered chain has a much larger Rg. The Cα contact count is the number of residue pairs whose Cα atoms are within 8 Å and are more than four positions apart in sequence — a standard proxy for tertiary packing density. The bounding box is the smallest axis-aligned box enclosing all Cα atoms.

Q: Where is each backbone atom in 3D?
A: Structure coordinates are given as an mmCIF _atom_site loop: one row per atom with element, residue name, chain id, sequence number, and x/y/z position in Å. Only the four main-chain atoms per residue are included here; side chains are omitted to keep the record compact.

Q: What is the amino-acid chain?
A: Primary structure: the covalent order of the twenty standard amino acids along the backbone. Two proteins with the same sequence will (almost always) fold to the same structure; two with 30% identity often share a fold but not the details.

Q: What if only a Cα trace is available?
A: Three-state secondary structure (P-SEA) collapses the eight DSSP classes into helix (a), strand (b), and coil (c). P-SEA assigns these from Cα geometry alone — distances and angles — without requiring backbone oxygens, so it works on any Cα trace.

Q: What family and function is it annotated with?
A: Database cross-references. InterPro integrates a dozen domain/family signature databases into unified entries with residue-range hits. GO terms attach function/process/location labels with evidence codes. CATH codes position the fold in a four-level structural taxonomy. Organism is the NCBI-taxonomy species name.

Q: How confident is the AlphaFold model at each residue?
A: pLDDT is the predicted lDDT-Cα score: AlphaFold's confidence that the local environment of each residue (all inter-atomic distances within 15 Å) is correctly placed. It is a per-residue number between 0 and 100, with higher meaning more reliable.

Q: How mobile is each atom in the crystal?
A: B-factor (Debye–Waller factor) reflects atomic displacement in the crystal lattice. It is an experimental observable (units Å²), not a prediction; low values mean the atom is pinned down, high values mean it moves or is heterogeneous across the crystal.

Q: Which residues are buried vs exposed?
A: SASA measures how much of the protein is reachable by solvent. It is computed by rolling a water-sized probe over the atomic surface and summing the exposed area (Å²). Per-residue SASA distinguishes core (buried, low SASA) from surface (exposed, high SASA) residues; total SASA is a whole-molecule size measure.

Q: What do the diagnostic plots show?
A: Plot images: a contact map (which residues are close in 3D, as an N×N binary image), a Ramachandran scatter (backbone torsion angles, revealing secondary-structure composition at a glance), and — for AlphaFold structures — a PAE heatmap (pairwise prediction confidence).

Q: What known structures does this most resemble?
A: The Foldseek neighbor list gives the closest experimentally determined structures in the PDB, ranked by structural alignment. TM-score near 1 means near-identical fold; near 0.3 means only rough topology match. This is how one finds what a novel AlphaFold prediction most resembles in the solved-structure universe.

Q: Are the domains correctly placed relative to each other?
A: Predicted aligned error is AlphaFold's pairwise confidence. Unlike pLDDT (per-residue), PAE is per-residue-pair and captures whether two parts of the structure are correctly placed relative to each other. Units are ångströms of expected positional error.

Q: What do the rendered images show?
A: Structure images are PyMOL renders from six orthogonal camera directions. Cartoon representation draws helices as coils and strands as arrows; sticks shows the backbone as bonds; surface shows the solvent-excluded envelope. Rainbow coloring maps sequence position to hue (blue→red, N→C); chain coloring assigns a distinct color per polypeptide.

Q: What are the backbone torsion angles?
A: φ (phi) and ψ (psi) are the two rotatable backbone dihedrals per residue: φ is the C(i-1)–N–Cα–C torsion, ψ is the N–Cα–C–N(i+1) torsion, both in degrees on (−180°, 180°]. α-helical residues cluster near (−60°, −45°); β-strand residues near (−120°, +130°). A Ramachandran plot is simply a scatter of (φ, ψ) for every residue.